Protein AF-S9S6P6-F1 (afdb_monomer_lite)

Secondary structure (DSSP, 8-state):
-HHHHHHHHHHHHHHHHHHHHHHH-HHHHHHHHHHHHHHHHHHHHHHHIIIIIT---EEEEEEEEEEETTEEEEEEEEE-HHHHHHHHHHHHHHHHHHHHHHHHT-

Radius of gyration: 16.38 Å; chains: 1; bounding box: 38×38×39 Å

Organism: NCBI:txid1316936

InterPro domains:
  IPR001516 NADH-Ubiquinone oxidoreductase (complex I), chain 5 N-terminal [PF00662] (65-106)
  IPR003945 NADH-quinone oxidoreductase, chain 5-like [PTHR42829] (4-105)

Sequence (106 aa):
MTVIATVFLPLLGAVAAGLFGRVIGARGSQIITTGLLVMAAVSAALVFDRVALGGQTETVILADWIKSGGLELSWALKIDTLTAVMLVVVTWVSAAVHLYSIGYMA

Foldseek 3Di:
DLVCLLPCLLVVLCCCCVVPVVVCDDLSSLCSNLVSLVSSLVSLVVLLCCAQVVVDWDKAFDAFPDDDDPDTDTDIDTDHNVNSVVSNVVSVVVSVVSVVCSVVVD

pLDDT: mean 95.33, std 3.9, range [69.38, 98.5]

Structure (mmCIF, N/CA/C/O backbone):
data_AF-S9S6P6-F1
#
_entry.id   AF-S9S6P6-F1
#
loop_
_atom_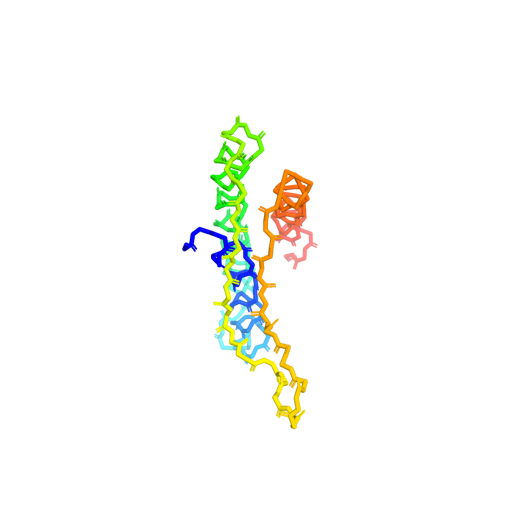site.group_PDB
_atom_site.id
_atom_site.type_symbol
_atom_site.label_atom_id
_atom_site.label_alt_id
_atom_site.label_comp_id
_atom_site.label_asym_id
_atom_site.label_entity_id
_atom_site.label_seq_id
_atom_site.pdbx_PDB_ins_code
_atom_site.Cartn_x
_atom_site.Cartn_y
_atom_site.Cartn_z
_atom_site.occupancy
_atom_site.B_iso_or_equiv
_atom_site.auth_seq_id
_atom_site.auth_comp_id
_atom_site.auth_asym_id
_atom_site.auth_atom_id
_atom_site.pdbx_PDB_model_num
ATOM 1 N N . MET A 1 1 ? -13.443 2.859 2.481 1.00 69.38 1 MET A N 1
ATOM 2 C CA . MET A 1 1 ? -12.946 2.701 1.082 1.00 69.38 1 MET A CA 1
ATOM 3 C C . MET A 1 1 ? -11.463 3.048 0.939 1.00 69.38 1 MET A C 1
ATOM 5 O O . MET A 1 1 ? -10.747 2.296 0.292 1.00 69.38 1 MET A O 1
ATOM 9 N N . THR A 1 2 ? -10.974 4.127 1.563 1.00 86.75 2 THR A N 1
ATOM 10 C CA . THR A 1 2 ? -9.546 4.512 1.555 1.00 86.75 2 THR A CA 1
ATOM 11 C C . THR A 1 2 ? -8.621 3.444 2.142 1.00 86.75 2 THR A C 1
ATOM 13 O O . THR A 1 2 ? -7.612 3.128 1.526 1.00 86.75 2 THR A O 1
ATOM 16 N N . VAL A 1 3 ? -9.002 2.816 3.262 1.00 92.56 3 VAL A N 1
ATOM 17 C CA . VAL A 1 3 ? -8.240 1.714 3.888 1.00 92.56 3 VAL A CA 1
ATOM 18 C C . VAL A 1 3 ? -8.025 0.542 2.924 1.00 92.56 3 VAL A C 1
ATOM 20 O O . VAL A 1 3 ? -6.917 0.032 2.790 1.00 92.56 3 VAL A O 1
ATOM 23 N N . ILE A 1 4 ? -9.083 0.139 2.214 1.00 94.94 4 ILE A N 1
ATOM 24 C CA . ILE A 1 4 ? -9.031 -0.948 1.228 1.00 94.94 4 ILE A CA 1
ATOM 25 C C . ILE A 1 4 ? -8.042 -0.578 0.116 1.00 94.94 4 ILE A C 1
ATOM 27 O O . ILE A 1 4 ? -7.176 -1.376 -0.226 1.00 94.94 4 ILE A O 1
ATOM 31 N N . ALA A 1 5 ? -8.104 0.650 -0.406 1.00 94.62 5 ALA A N 1
ATOM 32 C CA . ALA A 1 5 ? -7.169 1.101 -1.433 1.00 94.62 5 ALA A CA 1
ATOM 33 C C . ALA A 1 5 ? -5.705 1.022 -0.961 1.00 94.62 5 ALA A C 1
ATOM 35 O O . ALA A 1 5 ? -4.864 0.495 -1.688 1.00 94.62 5 ALA A O 1
ATOM 36 N N . THR A 1 6 ? -5.404 1.457 0.268 1.00 95.12 6 THR A N 1
ATOM 37 C CA . THR A 1 6 ? -4.047 1.389 0.835 1.00 95.12 6 THR A CA 1
ATOM 38 C C . THR A 1 6 ? -3.475 -0.032 0.833 1.00 95.12 6 THR A C 1
ATOM 40 O O . THR A 1 6 ? -2.298 -0.216 0.529 1.00 95.12 6 THR A O 1
ATOM 43 N N . VAL A 1 7 ? -4.297 -1.038 1.143 1.00 95.75 7 VAL A N 1
ATOM 44 C CA . VAL A 1 7 ? -3.859 -2.441 1.240 1.00 95.75 7 VAL A CA 1
ATOM 45 C C . VAL A 1 7 ? -3.836 -3.137 -0.1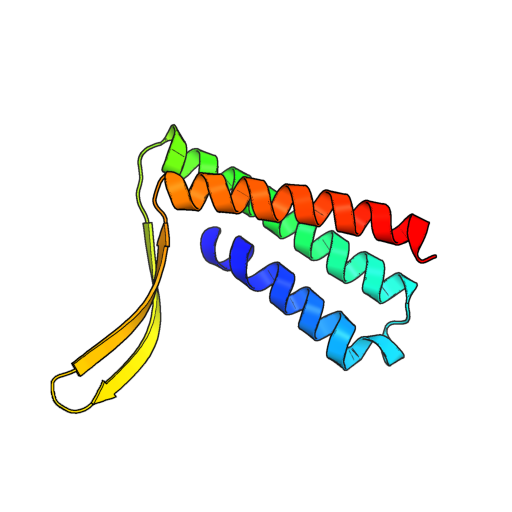25 1.00 95.75 7 VAL A C 1
ATOM 47 O O . VAL A 1 7 ? -2.904 -3.882 -0.421 1.00 95.75 7 VAL A O 1
ATOM 50 N N . PHE A 1 8 ? -4.842 -2.908 -0.972 1.00 97.25 8 PHE A N 1
ATOM 51 C CA . PHE A 1 8 ? -5.044 -3.701 -2.190 1.00 97.25 8 PHE A CA 1
ATOM 52 C C . PHE A 1 8 ? -4.419 -3.101 -3.458 1.00 97.25 8 PHE A C 1
ATOM 54 O O . PHE A 1 8 ? -4.171 -3.847 -4.405 1.00 97.25 8 PHE A O 1
ATOM 61 N N . LEU A 1 9 ? -4.110 -1.800 -3.506 1.00 97.62 9 LEU A N 1
ATOM 62 C CA . LEU A 1 9 ? -3.436 -1.205 -4.672 1.00 97.62 9 LEU A CA 1
ATOM 63 C C . LEU A 1 9 ? -2.045 -1.814 -4.947 1.00 97.62 9 LEU A C 1
ATOM 65 O O . LEU A 1 9 ? -1.779 -2.149 -6.105 1.00 97.62 9 LEU A O 1
ATOM 69 N N . PRO A 1 10 ? -1.170 -2.038 -3.942 1.00 97.50 10 PRO A N 1
ATOM 70 C CA . PRO A 1 10 ? 0.108 -2.716 -4.171 1.00 97.50 10 PRO A CA 1
ATOM 71 C C . PRO A 1 10 ? -0.075 -4.154 -4.668 1.00 97.50 10 PRO A C 1
ATOM 73 O O . PRO A 1 10 ? 0.658 -4.598 -5.551 1.00 97.50 10 PRO A O 1
ATOM 76 N N . LEU A 1 11 ? -1.088 -4.865 -4.156 1.00 97.31 11 LEU A N 1
ATOM 77 C CA . LEU A 1 11 ? -1.426 -6.214 -4.615 1.00 97.31 11 LEU A CA 1
ATOM 78 C C . LEU A 1 11 ? -1.841 -6.210 -6.090 1.00 97.31 11 LEU A C 1
ATOM 80 O O . LEU A 1 11 ? -1.381 -7.050 -6.859 1.00 97.31 11 LEU A O 1
ATOM 84 N N . LEU A 1 12 ? -2.657 -5.239 -6.507 1.00 97.62 12 LEU A N 1
ATOM 85 C CA . LEU A 1 12 ? -3.042 -5.080 -7.909 1.00 97.62 12 LEU A CA 1
ATOM 86 C C . LEU A 1 12 ? -1.820 -4.819 -8.801 1.00 97.62 12 LEU A C 1
ATOM 88 O O . LEU A 1 12 ? -1.728 -5.383 -9.889 1.00 97.62 12 LEU A O 1
ATOM 92 N N . GLY A 1 13 ? -0.850 -4.036 -8.321 1.00 96.81 13 GLY A N 1
ATOM 93 C CA . GLY A 1 13 ? 0.413 -3.809 -9.026 1.00 96.81 13 GLY A CA 1
ATOM 94 C C . GLY A 1 13 ? 1.241 -5.082 -9.167 1.00 96.81 13 GLY A C 1
ATOM 95 O O . GLY A 1 13 ? 1.737 -5.372 -10.255 1.00 96.81 13 GLY A O 1
ATOM 96 N N . ALA A 1 14 ? 1.331 -5.876 -8.099 1.00 97.19 14 ALA A N 1
ATOM 97 C CA . ALA A 1 14 ? 2.012 -7.166 -8.117 1.00 97.19 14 ALA A CA 1
ATOM 98 C C . ALA A 1 14 ? 1.345 -8.158 -9.082 1.00 97.19 14 ALA A C 1
ATOM 100 O O . ALA A 1 14 ? 2.040 -8.834 -9.835 1.00 97.19 14 ALA A O 1
ATOM 101 N N . VAL A 1 15 ? 0.010 -8.216 -9.120 1.00 97.88 15 VAL A N 1
ATOM 102 C CA . VAL A 1 15 ? -0.734 -9.054 -10.074 1.00 97.88 15 VAL A CA 1
ATOM 103 C C . VAL A 1 15 ? -0.499 -8.583 -11.512 1.00 97.88 15 VAL A C 1
ATOM 105 O O . VAL A 1 15 ? -0.204 -9.405 -12.380 1.00 97.88 15 VAL A O 1
ATOM 108 N N . ALA A 1 16 ? -0.567 -7.272 -11.765 1.00 96.81 16 ALA A N 1
ATOM 109 C CA . ALA A 1 16 ? -0.346 -6.700 -13.091 1.00 96.81 16 ALA A CA 1
ATOM 110 C C . ALA A 1 16 ? 1.072 -6.993 -13.613 1.00 96.81 16 ALA A C 1
ATOM 112 O O . ALA A 1 16 ? 1.228 -7.570 -14.688 1.00 96.81 16 ALA A O 1
ATOM 113 N N . ALA A 1 17 ? 2.108 -6.659 -12.842 1.00 96.06 17 ALA A N 1
ATOM 114 C CA . ALA A 1 17 ? 3.495 -6.881 -13.250 1.00 96.06 17 ALA A CA 1
ATOM 115 C C . ALA A 1 17 ? 3.907 -8.363 -13.204 1.00 96.06 17 ALA A C 1
ATOM 117 O O . ALA A 1 17 ? 4.651 -8.820 -14.067 1.00 96.06 17 ALA A O 1
ATOM 118 N N . GLY A 1 18 ? 3.416 -9.132 -12.230 1.00 95.25 18 GLY A N 1
ATOM 119 C CA . GLY A 1 18 ? 3.780 -10.538 -12.041 1.00 95.25 18 GLY A CA 1
ATOM 120 C C . GLY A 1 18 ? 3.171 -11.469 -13.088 1.00 95.25 18 GLY A C 1
ATOM 121 O O . GLY A 1 18 ? 3.882 -12.297 -13.653 1.00 95.25 18 GLY A O 1
ATOM 122 N N . LEU A 1 19 ? 1.873 -11.322 -13.386 1.00 96.69 19 LEU A N 1
ATOM 123 C CA . LEU A 1 19 ? 1.190 -12.183 -14.361 1.00 96.69 19 LEU A CA 1
ATOM 124 C C . LEU A 1 19 ? 1.328 -11.668 -15.797 1.00 96.69 19 LEU A C 1
ATOM 126 O O . LEU A 1 19 ? 1.486 -12.464 -16.722 1.00 96.69 19 LEU A O 1
ATOM 130 N N . PHE A 1 20 ? 1.297 -10.346 -15.997 1.00 96.00 20 PHE A N 1
ATOM 131 C CA . PHE A 1 20 ? 1.248 -9.736 -17.331 1.00 96.00 20 PHE A CA 1
ATOM 132 C C . PHE A 1 20 ? 2.522 -8.971 -17.712 1.00 96.00 20 PHE A C 1
ATOM 134 O O . PHE A 1 20 ? 2.586 -8.391 -18.797 1.00 96.00 20 PHE A O 1
ATOM 141 N N . GLY A 1 21 ? 3.576 -9.011 -16.889 1.00 93.75 21 GLY A N 1
ATOM 142 C CA . GLY A 1 21 ? 4.812 -8.253 -17.120 1.00 93.75 21 GLY A CA 1
ATOM 143 C C . GLY A 1 21 ? 5.503 -8.538 -18.456 1.00 93.75 21 GLY A C 1
ATOM 144 O O . GLY A 1 21 ? 6.112 -7.641 -19.032 1.00 93.75 21 GLY A O 1
ATOM 145 N N . ARG A 1 22 ? 5.353 -9.751 -19.015 1.00 92.62 22 ARG A N 1
ATOM 146 C CA . ARG A 1 22 ? 5.885 -10.095 -20.351 1.00 92.62 22 ARG A CA 1
ATOM 147 C C . ARG A 1 22 ? 5.190 -9.345 -21.490 1.00 92.62 22 ARG A C 1
ATOM 149 O O . ARG A 1 22 ? 5.836 -9.049 -22.486 1.00 92.62 22 ARG A O 1
ATOM 156 N N . VAL A 1 23 ? 3.897 -9.052 -21.344 1.00 95.94 23 VAL A N 1
ATOM 157 C CA . VAL A 1 23 ? 3.103 -8.319 -22.345 1.00 95.94 23 VAL A CA 1
ATOM 158 C C . VAL A 1 23 ? 3.269 -6.812 -22.158 1.00 95.94 23 VAL A C 1
ATOM 160 O O . VAL A 1 23 ? 3.400 -6.076 -23.129 1.00 95.94 23 VAL A O 1
ATOM 163 N N . ILE A 1 24 ? 3.299 -6.358 -20.904 1.00 94.94 24 ILE A N 1
ATOM 164 C CA . ILE A 1 24 ? 3.432 -4.942 -20.531 1.00 94.94 24 ILE A CA 1
ATOM 165 C C . ILE A 1 24 ? 4.858 -4.417 -20.792 1.00 94.94 24 ILE A C 1
ATOM 167 O O . ILE A 1 24 ? 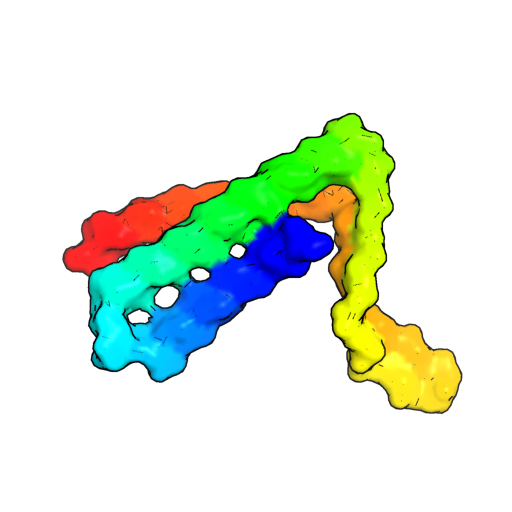5.053 -3.238 -21.093 1.00 94.94 24 ILE A O 1
ATOM 171 N N . GLY A 1 25 ? 5.865 -5.283 -20.661 1.00 95.06 25 GLY A N 1
ATOM 172 C CA . GLY A 1 25 ? 7.278 -4.926 -20.730 1.00 95.06 25 GLY A CA 1
ATOM 173 C C . GLY A 1 25 ? 7.822 -4.355 -19.414 1.00 95.06 25 GLY A C 1
ATOM 174 O O . GLY A 1 25 ? 7.074 -3.985 -18.502 1.00 95.06 25 GLY A O 1
ATOM 175 N N . ALA A 1 26 ? 9.153 -4.275 -19.314 1.00 93.75 26 ALA A N 1
ATOM 176 C CA . ALA A 1 26 ? 9.851 -3.865 -18.091 1.00 93.75 26 ALA A CA 1
ATOM 177 C C . ALA A 1 26 ? 9.463 -2.446 -17.642 1.00 93.75 26 ALA A C 1
ATOM 179 O O . ALA A 1 26 ? 9.003 -2.251 -16.517 1.00 93.75 26 ALA A O 1
ATOM 180 N N . ARG A 1 27 ? 9.552 -1.467 -18.552 1.00 94.12 27 ARG A N 1
ATOM 181 C CA . ARG A 1 27 ? 9.241 -0.060 -18.255 1.00 94.12 27 ARG A CA 1
ATOM 182 C C . ARG A 1 27 ? 7.772 0.157 -17.890 1.00 94.12 27 ARG A C 1
ATOM 184 O O . ARG A 1 27 ? 7.475 0.909 -16.968 1.00 94.12 27 ARG A O 1
ATOM 191 N N . GLY A 1 28 ? 6.850 -0.514 -18.584 1.00 95.50 28 GLY A N 1
ATOM 192 C CA . GLY A 1 28 ? 5.428 -0.444 -18.248 1.00 95.50 28 GLY A CA 1
ATOM 193 C C . GLY A 1 28 ? 5.148 -1.031 -16.862 1.00 95.50 28 GLY A C 1
ATOM 194 O O . GLY A 1 28 ? 4.447 -0.414 -16.065 1.00 95.50 28 GLY A O 1
ATOM 195 N N . SER A 1 29 ? 5.772 -2.167 -16.535 1.00 96.44 29 SER A N 1
ATOM 196 C CA . SER A 1 29 ? 5.622 -2.819 -15.228 1.00 96.44 29 SER A CA 1
ATOM 197 C C . SER A 1 29 ? 6.136 -1.935 -14.090 1.00 96.44 29 SER A C 1
ATOM 199 O O . SER A 1 29 ? 5.444 -1.783 -13.088 1.00 96.44 29 SER A O 1
ATOM 201 N N . GLN A 1 30 ? 7.295 -1.291 -14.272 1.00 96.12 30 GLN A N 1
ATOM 202 C CA . GLN A 1 30 ? 7.870 -0.331 -13.322 1.00 96.12 30 GLN A CA 1
ATOM 203 C C . GLN A 1 30 ? 6.946 0.866 -13.055 1.00 96.12 30 GLN A C 1
ATOM 205 O O . GLN A 1 30 ? 6.754 1.260 -11.903 1.00 96.12 30 GLN A O 1
ATOM 210 N N . ILE A 1 31 ? 6.360 1.444 -14.110 1.00 96.44 31 ILE A N 1
ATOM 211 C CA . ILE A 1 31 ? 5.451 2.593 -13.989 1.00 96.44 31 ILE A CA 1
ATOM 212 C C . ILE A 1 31 ? 4.167 2.182 -13.260 1.00 96.44 31 ILE A C 1
ATOM 214 O O . ILE A 1 31 ? 3.719 2.899 -12.366 1.00 96.44 31 ILE A O 1
ATOM 218 N N . ILE A 1 32 ? 3.593 1.025 -13.606 1.00 97.38 32 ILE A N 1
ATOM 219 C CA . ILE A 1 32 ? 2.346 0.536 -13.003 1.00 97.38 32 ILE A CA 1
ATOM 220 C C . ILE A 1 32 ? 2.535 0.253 -11.511 1.00 97.38 32 ILE A C 1
ATOM 222 O O . ILE A 1 32 ? 1.762 0.761 -10.698 1.00 97.38 32 ILE A O 1
ATOM 226 N N . THR A 1 33 ? 3.556 -0.523 -11.131 1.00 97.50 33 THR A N 1
ATOM 227 C CA . THR A 1 33 ? 3.784 -0.880 -9.720 1.00 97.50 33 THR A CA 1
ATOM 228 C C . THR A 1 33 ? 4.085 0.352 -8.877 1.00 97.50 33 THR A C 1
ATOM 230 O O . THR A 1 33 ? 3.478 0.533 -7.822 1.00 97.50 33 THR A O 1
ATOM 233 N N . THR A 1 34 ? 4.947 1.245 -9.368 1.00 97.94 34 THR A N 1
ATOM 234 C CA . THR A 1 34 ? 5.304 2.480 -8.658 1.00 97.94 34 THR A CA 1
ATOM 235 C C . THR A 1 34 ? 4.107 3.421 -8.542 1.00 97.94 34 THR A C 1
ATOM 237 O O . THR A 1 34 ? 3.832 3.929 -7.457 1.00 97.94 34 THR A O 1
ATOM 240 N N . GLY A 1 35 ? 3.344 3.618 -9.621 1.00 98.00 35 GLY A N 1
ATOM 241 C CA . GLY A 1 35 ? 2.160 4.481 -9.614 1.00 98.00 35 GLY A CA 1
ATOM 242 C C . GLY A 1 35 ? 1.082 3.995 -8.643 1.00 98.00 35 GLY A C 1
ATOM 243 O O . GLY A 1 35 ? 0.554 4.782 -7.857 1.00 98.00 35 GLY A O 1
ATOM 244 N N . LEU A 1 36 ? 0.796 2.689 -8.635 1.00 98.12 36 LEU A N 1
ATOM 245 C CA . LEU A 1 36 ? -0.160 2.087 -7.700 1.00 98.12 36 LEU A CA 1
ATOM 246 C C . LEU A 1 36 ? 0.298 2.217 -6.245 1.00 98.12 36 LEU A C 1
ATOM 248 O O . LEU A 1 36 ? -0.516 2.505 -5.367 1.00 98.12 36 LEU A O 1
ATOM 252 N N . LEU A 1 37 ? 1.597 2.065 -5.989 1.00 97.94 37 LEU A N 1
ATOM 253 C CA . LEU A 1 37 ? 2.159 2.201 -4.650 1.00 97.94 37 LEU A CA 1
ATOM 254 C C . LEU A 1 37 ? 2.146 3.653 -4.150 1.00 97.94 37 LEU A C 1
ATOM 256 O O . LEU A 1 37 ? 1.845 3.892 -2.983 1.00 97.94 37 LEU A O 1
ATOM 260 N N . VAL A 1 38 ? 2.381 4.632 -5.028 1.00 98.25 38 VAL A N 1
ATOM 261 C CA . VAL A 1 38 ? 2.220 6.060 -4.701 1.00 98.25 38 VAL A CA 1
ATOM 262 C C . VAL A 1 38 ? 0.759 6.381 -4.375 1.00 98.25 38 VAL A C 1
ATOM 264 O O . VAL A 1 38 ? 0.488 7.047 -3.377 1.00 98.25 38 VAL A O 1
ATOM 267 N N . MET A 1 39 ? -0.203 5.861 -5.145 1.00 98.12 39 MET A N 1
ATOM 268 C CA . MET A 1 39 ? -1.628 6.023 -4.820 1.00 98.12 39 MET A CA 1
ATOM 269 C C . MET A 1 39 ? -1.999 5.367 -3.478 1.00 98.12 39 MET A C 1
ATOM 271 O O . MET A 1 39 ? -2.804 5.921 -2.721 1.00 98.12 39 MET A O 1
ATOM 275 N N . ALA A 1 40 ? -1.381 4.231 -3.138 1.00 98.19 40 ALA A N 1
ATOM 276 C CA . ALA A 1 40 ? -1.527 3.606 -1.824 1.00 98.19 40 ALA A CA 1
ATOM 277 C C . ALA A 1 40 ? -0.955 4.490 -0.701 1.00 98.19 40 ALA A C 1
ATOM 279 O O . ALA A 1 40 ? -1.605 4.645 0.333 1.00 98.19 40 ALA A O 1
ATOM 280 N N . ALA A 1 41 ? 0.204 5.122 -0.917 1.00 98.25 41 ALA A N 1
ATOM 281 C CA . ALA A 1 41 ? 0.843 6.029 0.041 1.00 98.25 41 ALA A CA 1
ATOM 282 C C . ALA A 1 41 ? 0.025 7.306 0.295 1.00 98.25 41 ALA A C 1
ATOM 284 O O . ALA A 1 41 ? -0.154 7.718 1.445 1.00 98.25 41 ALA A O 1
ATOM 285 N N . VAL A 1 42 ? -0.559 7.889 -0.756 1.00 98.12 42 VAL A N 1
ATOM 286 C CA . VAL A 1 42 ? -1.509 9.007 -0.624 1.00 98.12 42 VAL A CA 1
ATOM 287 C C . VAL A 1 42 ? -2.755 8.565 0.149 1.00 98.12 42 VAL A C 1
ATOM 289 O O . VAL A 1 42 ? -3.198 9.258 1.063 1.00 98.12 42 VAL A O 1
ATOM 292 N N . SER A 1 43 ? -3.292 7.379 -0.152 1.00 97.50 43 SER A N 1
ATOM 293 C CA . SER A 1 43 ? -4.438 6.826 0.584 1.00 97.50 43 SER A CA 1
ATOM 294 C C . SER A 1 43 ? -4.108 6.589 2.065 1.00 97.50 43 SER A C 1
ATOM 296 O O . SER A 1 43 ? -4.934 6.891 2.925 1.00 97.50 43 SER A O 1
ATOM 298 N N . ALA A 1 44 ? -2.894 6.118 2.382 1.00 97.69 44 ALA A N 1
ATOM 299 C CA . ALA A 1 44 ? -2.419 5.945 3.756 1.00 97.69 44 ALA A CA 1
ATOM 300 C C . ALA A 1 44 ? -2.360 7.274 4.524 1.00 97.69 44 ALA A C 1
ATOM 302 O O . ALA A 1 44 ? -2.766 7.317 5.683 1.00 97.69 44 ALA A O 1
ATOM 303 N N . ALA A 1 45 ? -1.930 8.366 3.882 1.00 97.50 45 ALA A N 1
ATOM 304 C CA . ALA A 1 45 ? -1.932 9.693 4.501 1.00 97.50 45 ALA A CA 1
ATOM 305 C C . ALA A 1 45 ? -3.357 10.155 4.868 1.00 97.50 45 ALA A C 1
ATOM 307 O O . ALA A 1 45 ? -3.576 10.682 5.956 1.00 97.50 45 ALA A O 1
ATOM 308 N N . LEU A 1 46 ? -4.349 9.878 4.011 1.00 96.69 46 LEU A N 1
ATOM 309 C CA . LEU A 1 46 ? -5.760 10.173 4.302 1.00 96.69 46 LEU A CA 1
ATOM 310 C C . LEU A 1 46 ? -6.339 9.309 5.432 1.00 96.69 46 LEU A C 1
ATOM 312 O O . LEU A 1 46 ? -7.263 9.744 6.117 1.00 96.69 46 LEU A O 1
ATOM 316 N N . VAL A 1 47 ? -5.852 8.075 5.599 1.00 96.44 47 VAL A N 1
ATOM 317 C CA . VAL A 1 47 ? -6.223 7.207 6.731 1.00 96.44 47 VAL A CA 1
ATOM 318 C C . VAL A 1 47 ? -5.585 7.722 8.020 1.00 96.44 47 VAL A C 1
ATOM 320 O O . VAL A 1 47 ? -6.257 7.797 9.044 1.00 96.44 47 VAL A O 1
ATOM 323 N N . PHE A 1 48 ? -4.317 8.130 7.967 1.00 96.81 48 PHE A N 1
ATOM 324 C CA . PHE A 1 48 ? -3.608 8.703 9.106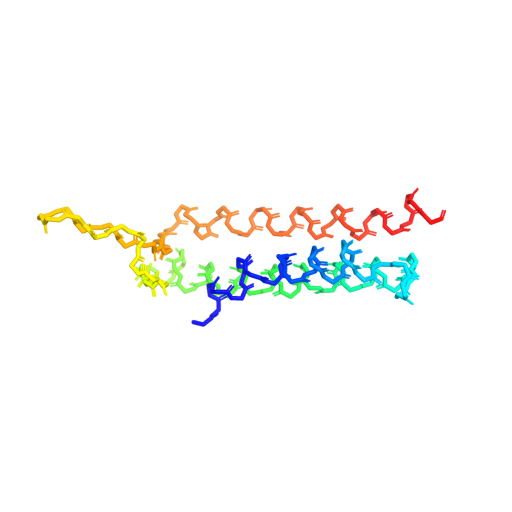 1.00 96.81 48 PHE A CA 1
ATOM 325 C C . PHE A 1 48 ? -4.294 9.954 9.650 1.00 96.81 48 PHE A C 1
ATOM 327 O O . PHE A 1 48 ? -4.533 10.035 10.853 1.00 96.81 48 PHE A O 1
ATOM 334 N N . ASP A 1 49 ? -4.682 10.881 8.776 1.00 96.31 49 ASP A N 1
ATOM 335 C CA . ASP A 1 49 ? -5.405 12.090 9.174 1.00 96.31 49 ASP A CA 1
ATOM 336 C C . ASP A 1 49 ? -6.695 11.760 9.951 1.00 96.31 49 ASP A C 1
ATOM 338 O O . ASP A 1 49 ? -6.908 12.224 11.070 1.00 96.31 49 ASP A O 1
ATOM 342 N N . ARG A 1 50 ? -7.518 10.843 9.432 1.00 94.44 50 ARG A N 1
ATOM 343 C CA . ARG A 1 50 ? -8.793 10.476 10.074 1.00 94.44 50 ARG A CA 1
ATOM 344 C C . ARG A 1 50 ? -8.624 9.701 11.379 1.00 94.44 50 ARG A C 1
ATOM 346 O O . ARG A 1 50 ? -9.343 9.960 12.343 1.00 94.44 50 ARG A O 1
ATOM 353 N N . VAL A 1 51 ? -7.713 8.728 11.402 1.00 95.12 51 VAL A N 1
ATOM 354 C CA . VAL A 1 51 ? -7.603 7.766 12.509 1.00 95.12 51 VAL A CA 1
ATOM 355 C C . VAL A 1 51 ? -6.625 8.254 13.571 1.00 95.12 51 VAL A C 1
ATOM 357 O O . VAL A 1 51 ? -6.954 8.263 14.755 1.00 95.12 51 VAL A O 1
ATOM 360 N N . ALA A 1 52 ? -5.418 8.657 13.169 1.00 93.12 52 ALA A N 1
ATOM 361 C CA . ALA A 1 52 ? -4.362 9.020 14.107 1.00 93.12 52 ALA A CA 1
ATOM 362 C C . ALA A 1 52 ? -4.529 10.442 14.655 1.00 93.12 52 ALA A C 1
ATOM 364 O O . ALA A 1 52 ? -4.296 10.647 15.843 1.00 93.12 52 ALA A O 1
ATOM 365 N N . LEU A 1 53 ? -4.957 11.399 13.821 1.00 93.75 53 LEU A N 1
ATOM 366 C CA . LEU A 1 53 ? -5.210 12.781 14.256 1.00 93.75 53 LEU A CA 1
ATOM 367 C C . LEU A 1 53 ? -6.672 12.992 14.669 1.00 93.75 53 LEU A C 1
ATOM 369 O O . LEU A 1 53 ? -6.940 13.647 15.673 1.00 93.75 53 LEU A O 1
ATOM 373 N N . GLY A 1 54 ? -7.617 12.411 13.925 1.00 92.94 54 GLY A N 1
ATOM 374 C CA . GLY A 1 54 ? -9.052 12.522 14.207 1.00 92.94 54 GLY A CA 1
ATOM 375 C C . GLY A 1 54 ? -9.590 11.562 15.275 1.00 92.94 54 GLY A C 1
ATOM 376 O O . GLY A 1 54 ? -10.738 11.713 15.692 1.00 92.94 54 GLY A O 1
ATOM 377 N N . GLY A 1 55 ? -8.804 10.571 15.716 1.00 91.06 55 GLY A N 1
ATOM 378 C CA . GLY A 1 55 ? -9.183 9.610 16.762 1.00 91.06 55 GLY A CA 1
ATOM 379 C C . GLY A 1 55 ? -10.272 8.603 16.363 1.00 91.06 55 GLY A C 1
ATOM 380 O O . GLY A 1 55 ? -10.776 7.870 17.215 1.00 91.06 55 GLY A O 1
ATOM 381 N N . GLN A 1 56 ? -10.659 8.554 15.087 1.00 87.81 56 GLN A N 1
ATOM 382 C CA . GLN A 1 56 ? -11.731 7.688 14.598 1.00 87.81 56 GLN A CA 1
ATOM 383 C C . GLN A 1 56 ? -11.167 6.309 14.254 1.00 87.81 56 GLN A C 1
ATOM 385 O O . GLN A 1 56 ? -10.592 6.129 13.186 1.00 87.81 56 GLN A O 1
ATOM 390 N N . THR A 1 57 ? -11.315 5.326 15.145 1.00 92.12 57 THR A N 1
ATOM 391 C CA . THR A 1 57 ? -10.949 3.939 14.811 1.00 92.12 57 THR A CA 1
ATOM 392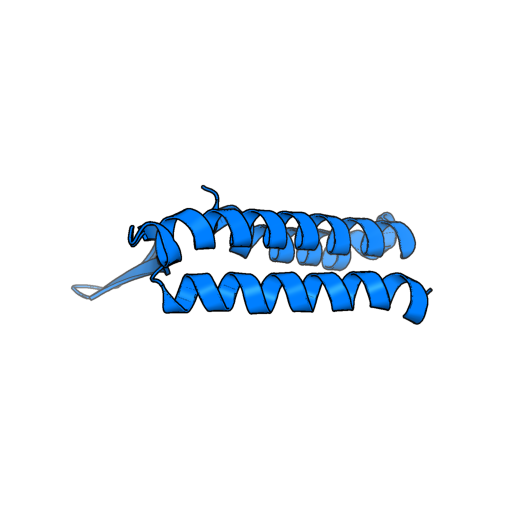 C C . THR A 1 57 ? -11.950 3.345 13.820 1.00 92.12 57 THR A C 1
ATOM 394 O O . THR A 1 57 ? -13.153 3.590 13.907 1.00 92.12 57 THR A O 1
ATOM 397 N N . GLU A 1 58 ? -11.457 2.563 12.861 1.00 92.06 58 GLU A N 1
ATOM 398 C CA . GLU A 1 58 ? -12.276 1.945 11.811 1.00 92.06 58 GLU A CA 1
ATOM 399 C C . GLU A 1 58 ? -12.029 0.433 11.808 1.00 92.06 58 GLU A C 1
ATOM 401 O O . GLU A 1 58 ? -10.899 -0.026 11.952 1.00 92.06 58 GLU A O 1
ATOM 406 N N . THR A 1 59 ? -13.080 -0.371 11.649 1.00 94.94 59 THR A N 1
ATOM 407 C CA . THR A 1 59 ? -12.946 -1.812 11.391 1.00 94.94 59 THR A CA 1
ATOM 408 C C . THR A 1 59 ? -13.715 -2.158 10.130 1.00 94.94 59 THR A C 1
ATOM 410 O O . THR A 1 59 ? -14.923 -1.951 10.058 1.00 94.94 59 THR A O 1
ATOM 413 N N . VAL A 1 60 ? -13.008 -2.691 9.138 1.00 94.94 60 VAL A N 1
ATOM 414 C CA . VAL A 1 60 ? -13.572 -3.070 7.841 1.00 94.94 60 VAL A CA 1
ATOM 415 C C . VAL A 1 60 ? -13.601 -4.588 7.747 1.00 94.94 60 VAL A C 1
ATOM 417 O O . VAL A 1 60 ? -12.551 -5.217 7.654 1.00 94.94 60 VAL A O 1
ATOM 420 N N . ILE A 1 61 ? -14.792 -5.183 7.757 1.00 95.00 61 ILE A N 1
ATOM 421 C CA . ILE A 1 61 ? -14.967 -6.621 7.519 1.00 95.00 61 ILE A CA 1
ATOM 422 C C . ILE A 1 61 ? -14.936 -6.862 6.007 1.00 95.00 61 ILE A C 1
ATOM 424 O O . ILE A 1 61 ? -15.703 -6.248 5.268 1.00 95.00 61 ILE A O 1
ATOM 428 N N . LEU A 1 62 ? -14.034 -7.731 5.551 1.00 94.44 62 LEU A N 1
ATOM 429 C CA . LEU A 1 62 ? -13.846 -8.044 4.133 1.00 94.44 62 LEU A CA 1
ATOM 430 C C . LEU A 1 62 ? -14.634 -9.287 3.717 1.00 94.44 62 LEU A C 1
ATOM 432 O O . LEU A 1 62 ? -15.303 -9.271 2.689 1.00 94.44 62 LEU A O 1
ATOM 436 N N . ALA A 1 63 ? -14.540 -10.360 4.503 1.00 94.38 63 ALA A N 1
ATOM 437 C CA . ALA A 1 63 ? -15.247 -11.617 4.267 1.00 94.38 63 ALA A CA 1
ATOM 438 C C . ALA A 1 63 ? -15.267 -12.479 5.536 1.00 94.38 63 ALA A C 1
ATOM 440 O O . ALA A 1 63 ? -14.455 -12.286 6.443 1.00 94.38 63 ALA A O 1
ATOM 441 N N . ASP A 1 64 ? -16.145 -13.478 5.575 1.00 93.50 64 ASP A N 1
ATOM 442 C CA . ASP A 1 64 ? -16.034 -14.570 6.539 1.00 93.50 64 ASP A CA 1
ATOM 443 C C . ASP A 1 64 ? -14.879 -15.483 6.123 1.00 93.50 64 ASP A C 1
ATOM 445 O O . ASP A 1 64 ? -14.880 -16.028 5.020 1.00 93.50 64 ASP A O 1
ATOM 449 N N . TRP A 1 65 ? -13.877 -15.632 6.987 1.00 94.50 65 TRP A N 1
ATOM 450 C CA . TRP A 1 65 ? -12.720 -16.470 6.686 1.00 94.50 65 TRP A CA 1
ATOM 451 C C . TRP A 1 65 ? -12.994 -17.932 7.017 1.00 94.50 65 TRP A C 1
ATOM 453 O O . TRP A 1 65 ? -12.772 -18.812 6.188 1.00 94.50 65 TRP A O 1
ATOM 463 N N . ILE A 1 66 ? -13.481 -18.192 8.232 1.00 94.62 66 ILE A N 1
ATOM 464 C CA . ILE A 1 66 ? -13.786 -19.540 8.711 1.00 94.62 66 ILE A CA 1
ATOM 465 C C . ILE A 1 66 ? -15.105 -19.493 9.472 1.00 94.62 66 ILE A C 1
ATOM 467 O O . ILE A 1 66 ? -15.256 -18.732 10.426 1.00 94.62 66 ILE A O 1
ATOM 471 N N . LYS A 1 67 ? -16.035 -20.356 9.065 1.00 93.12 67 LYS A N 1
ATOM 472 C CA . LYS A 1 67 ? -1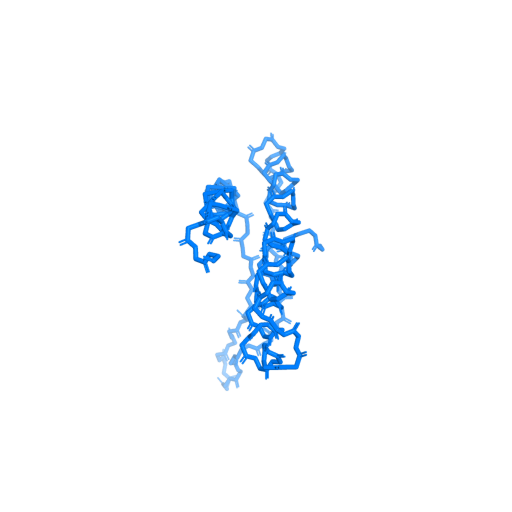7.255 -20.674 9.807 1.00 93.12 67 LYS A CA 1
ATOM 473 C C . LYS A 1 67 ? -17.326 -22.182 9.978 1.00 93.12 67 LYS A C 1
ATOM 475 O O . LYS A 1 67 ? -17.433 -22.909 8.993 1.00 93.12 67 LYS A O 1
ATOM 480 N N . SER A 1 68 ? -17.204 -22.657 11.212 1.00 94.38 68 SER A N 1
ATOM 481 C CA . SER A 1 68 ? -17.254 -24.087 11.525 1.00 94.38 68 SER A CA 1
ATOM 482 C C . SER A 1 68 ? -17.904 -24.315 12.883 1.00 94.38 68 SER A C 1
ATOM 484 O O . SER A 1 68 ? -17.353 -23.941 13.919 1.00 94.38 68 SER A O 1
ATOM 486 N N . GLY A 1 69 ? -19.091 -24.928 12.884 1.00 91.38 69 GLY A N 1
ATOM 487 C CA . GLY A 1 69 ? -19.885 -25.116 14.098 1.00 91.38 69 GLY A CA 1
ATOM 488 C C . GLY A 1 69 ? -20.195 -23.774 14.767 1.00 91.38 69 GLY A C 1
ATOM 489 O O . GLY A 1 69 ? -20.883 -22.948 14.181 1.00 91.38 69 GLY A O 1
ATOM 490 N N . GLY A 1 70 ? -19.674 -23.565 15.981 1.00 92.56 70 GLY A N 1
ATOM 491 C CA . GLY A 1 70 ? -19.778 -22.296 16.717 1.00 92.56 70 GLY A CA 1
ATOM 492 C C . GLY A 1 70 ? -18.578 -21.350 16.563 1.00 92.56 70 GLY A C 1
ATOM 493 O O . GLY A 1 70 ? -18.560 -20.301 17.200 1.00 92.56 70 GLY A O 1
ATOM 494 N N . LEU A 1 71 ? -17.558 -21.714 15.777 1.00 93.12 71 LEU A N 1
ATOM 495 C CA . LEU A 1 71 ? -16.406 -20.853 15.507 1.00 93.12 71 LEU A CA 1
ATOM 496 C C . LEU A 1 71 ? -16.690 -19.974 14.285 1.00 93.12 71 LEU A C 1
ATOM 498 O O . LEU A 1 71 ? -16.817 -20.489 13.172 1.00 93.12 71 LEU A O 1
ATOM 502 N N . GLU A 1 72 ? -16.707 -18.659 14.493 1.00 93.19 72 GLU A N 1
ATOM 503 C CA . GLU A 1 72 ? -16.810 -17.656 13.433 1.00 93.19 72 GLU A CA 1
ATOM 504 C C . GLU A 1 72 ? -15.592 -16.725 13.464 1.00 93.19 72 GLU A C 1
ATOM 506 O O . GLU A 1 72 ? -15.332 -16.040 14.453 1.00 93.19 72 GLU A O 1
ATOM 511 N N . LEU A 1 73 ? -14.825 -16.715 12.373 1.00 94.25 73 LEU A N 1
ATOM 512 C CA . LEU A 1 73 ? -13.663 -15.853 12.183 1.00 94.25 73 LEU A CA 1
ATOM 513 C C . LEU A 1 73 ? -13.870 -15.002 10.936 1.00 94.25 73 LEU A C 1
ATOM 515 O O . LEU A 1 73 ? -13.917 -15.516 9.816 1.00 94.25 73 LEU A O 1
ATOM 519 N N . SER A 1 74 ? -13.947 -13.690 11.129 1.00 95.62 74 SER A N 1
ATOM 520 C CA . SER A 1 74 ? -14.022 -12.724 10.037 1.00 95.62 74 SER A CA 1
ATOM 521 C C . SER A 1 74 ? -12.626 -12.272 9.620 1.00 95.62 74 SER A C 1
ATOM 523 O O . SER A 1 74 ? -11.789 -11.921 10.454 1.00 95.62 74 SER A O 1
ATOM 525 N N . TRP A 1 75 ? -12.387 -12.216 8.315 1.00 96.00 75 TRP A N 1
ATOM 526 C CA . TRP A 1 75 ? -11.254 -11.491 7.765 1.00 96.00 75 TRP A CA 1
ATOM 527 C C . TRP A 1 75 ? -11.575 -9.998 7.796 1.00 96.00 75 TRP A C 1
ATOM 529 O O . TRP A 1 75 ? -12.438 -9.522 7.056 1.00 96.00 75 TRP A O 1
ATOM 539 N N . ALA A 1 76 ? -10.912 -9.261 8.684 1.00 95.81 76 ALA A N 1
ATOM 540 C CA . ALA A 1 76 ? -11.178 -7.847 8.902 1.00 95.81 76 ALA A CA 1
ATOM 541 C C . ALA A 1 76 ? -9.887 -7.030 9.003 1.00 95.81 76 ALA A C 1
ATOM 543 O O . ALA A 1 76 ? -8.865 -7.500 9.503 1.00 95.81 76 ALA A O 1
ATOM 544 N N . LEU A 1 77 ? -9.960 -5.779 8.554 1.00 95.94 77 LEU A N 1
ATOM 545 C CA . LEU A 1 77 ? -8.926 -4.767 8.720 1.00 95.94 77 LEU A CA 1
ATOM 546 C C . LEU A 1 77 ? -9.322 -3.873 9.888 1.00 95.94 77 LEU A C 1
ATOM 548 O O . LEU A 1 77 ? -10.238 -3.059 9.771 1.00 95.94 77 LEU A O 1
ATOM 552 N N . LYS A 1 78 ? -8.641 -4.037 11.018 1.00 95.50 78 LYS A N 1
ATOM 553 C CA . LYS A 1 78 ? -8.810 -3.172 12.184 1.00 95.50 78 LYS A CA 1
ATOM 554 C C . LYS A 1 78 ? -7.774 -2.058 12.120 1.00 95.50 78 LYS A C 1
ATOM 556 O O . LYS A 1 78 ? -6.580 -2.336 12.142 1.00 95.50 78 LYS A O 1
ATOM 561 N N . ILE A 1 79 ? -8.236 -0.819 12.017 1.00 96.69 79 ILE A N 1
ATOM 562 C CA . ILE A 1 79 ? -7.395 0.360 11.859 1.00 96.69 79 ILE A CA 1
ATOM 563 C C . ILE A 1 79 ? -7.520 1.220 13.110 1.00 96.69 79 ILE A C 1
ATOM 565 O O . ILE A 1 79 ? -8.520 1.899 13.346 1.00 96.69 79 ILE A O 1
ATOM 569 N N . ASP A 1 80 ? -6.471 1.166 13.914 1.00 96.38 80 ASP A N 1
ATOM 570 C CA . ASP A 1 80 ? -6.236 2.054 15.041 1.00 96.38 80 ASP A CA 1
ATOM 571 C C . ASP A 1 80 ? -5.073 3.009 14.740 1.00 96.38 80 ASP A C 1
ATOM 573 O O . ASP A 1 80 ? -4.471 2.977 13.663 1.00 96.38 80 ASP A O 1
ATOM 577 N N . THR A 1 81 ? -4.760 3.884 15.695 1.00 96.00 81 THR A N 1
ATOM 578 C CA . THR A 1 81 ? -3.677 4.866 15.575 1.00 96.00 81 THR A CA 1
ATOM 579 C C . THR A 1 81 ? -2.343 4.212 15.213 1.00 96.00 81 THR A C 1
ATOM 581 O O . THR A 1 81 ? -1.638 4.711 14.338 1.00 96.00 81 THR A O 1
ATOM 584 N N . LEU A 1 82 ? -2.007 3.078 15.839 1.00 97.00 82 LEU A N 1
ATOM 585 C CA . LEU A 1 82 ? -0.761 2.362 15.563 1.00 97.00 82 LEU A CA 1
ATOM 586 C C . LEU A 1 82 ? -0.742 1.829 14.126 1.00 97.00 82 LEU A C 1
ATOM 588 O O . LEU A 1 82 ? 0.230 2.028 13.398 1.00 97.00 82 LEU A O 1
ATOM 592 N N . THR A 1 83 ? -1.834 1.203 13.693 1.00 96.88 83 THR A N 1
ATOM 593 C CA . THR A 1 83 ? -1.974 0.676 12.333 1.00 96.88 83 THR A CA 1
ATOM 594 C C . THR A 1 83 ? -1.896 1.799 11.301 1.00 96.88 83 THR A C 1
ATOM 596 O O . THR A 1 83 ? -1.201 1.662 10.298 1.00 96.88 83 THR A O 1
ATOM 599 N N . ALA A 1 84 ? -2.537 2.941 11.558 1.00 96.81 84 ALA A N 1
ATOM 600 C CA . ALA A 1 84 ? -2.504 4.099 10.671 1.00 96.81 84 ALA A CA 1
ATOM 601 C C . ALA A 1 84 ? -1.084 4.676 10.506 1.00 96.81 84 ALA A C 1
ATOM 603 O O . ALA A 1 84 ? -0.671 4.964 9.382 1.00 96.81 84 ALA A O 1
ATOM 604 N N . VAL A 1 85 ? -0.308 4.775 11.595 1.00 97.75 85 VAL A N 1
ATOM 605 C CA . VAL A 1 85 ? 1.120 5.150 11.543 1.00 97.75 85 VAL A CA 1
ATOM 606 C C . VAL A 1 85 ? 1.900 4.157 10.677 1.00 97.75 85 VAL A C 1
ATOM 608 O O . VAL A 1 85 ? 2.637 4.559 9.775 1.00 97.75 85 VAL A O 1
ATOM 611 N N . MET A 1 86 ? 1.711 2.856 10.908 1.00 98.00 86 MET A N 1
ATOM 612 C CA . MET A 1 86 ? 2.430 1.815 10.171 1.00 98.00 86 MET A CA 1
ATOM 613 C C . MET A 1 86 ? 2.083 1.795 8.681 1.00 98.00 86 MET A C 1
ATOM 615 O O . MET A 1 86 ? 2.978 1.606 7.857 1.00 98.00 86 MET A O 1
ATOM 619 N N . LEU A 1 87 ? 0.823 2.044 8.314 1.00 97.75 87 LEU A N 1
ATOM 620 C CA . LEU A 1 87 ? 0.413 2.155 6.914 1.00 97.75 87 LEU A CA 1
ATOM 621 C C . LEU A 1 87 ? 1.167 3.280 6.200 1.00 97.75 87 LEU A C 1
ATOM 623 O O . LEU A 1 87 ? 1.641 3.067 5.084 1.00 97.75 87 LEU A O 1
ATOM 627 N N . VAL A 1 88 ? 1.330 4.445 6.836 1.00 97.88 88 VAL A N 1
ATOM 628 C CA . VAL A 1 88 ? 2.118 5.555 6.272 1.00 97.88 88 VAL A CA 1
ATOM 629 C C . VAL A 1 88 ? 3.576 5.144 6.107 1.00 97.88 88 VAL A C 1
ATOM 631 O O . VAL A 1 88 ? 4.104 5.239 5.002 1.00 97.88 88 VAL A O 1
ATOM 634 N N . VAL A 1 89 ? 4.215 4.632 7.163 1.00 98.31 89 VAL A N 1
ATOM 635 C CA . VAL A 1 89 ? 5.637 4.251 7.121 1.00 98.31 89 VAL A CA 1
ATOM 636 C C . VAL A 1 89 ? 5.902 3.232 6.013 1.00 98.31 89 VAL A C 1
ATOM 638 O O . VAL A 1 89 ? 6.776 3.446 5.175 1.00 98.31 89 VAL A O 1
ATOM 641 N N . VAL A 1 90 ? 5.122 2.150 5.961 1.00 98.25 90 VAL A N 1
ATOM 642 C CA . VAL A 1 90 ? 5.324 1.072 4.984 1.00 98.25 90 VAL A CA 1
ATOM 643 C C . VAL A 1 90 ? 5.095 1.570 3.562 1.00 98.25 90 VAL A C 1
ATOM 645 O O . VAL A 1 90 ? 5.936 1.333 2.696 1.00 98.25 90 VAL A O 1
ATOM 648 N N . THR A 1 91 ? 3.985 2.261 3.298 1.00 98.06 91 THR A N 1
ATOM 649 C CA . THR A 1 91 ? 3.644 2.666 1.925 1.00 98.06 91 THR A CA 1
ATOM 650 C C . THR A 1 91 ? 4.567 3.754 1.386 1.00 98.06 91 THR A C 1
ATOM 652 O O . THR A 1 91 ? 4.991 3.650 0.237 1.00 98.06 91 THR A O 1
ATOM 655 N N . TRP A 1 92 ? 4.955 4.744 2.196 1.00 98.38 92 TRP A N 1
ATOM 656 C CA . TRP A 1 92 ? 5.854 5.817 1.758 1.00 98.38 92 TRP A CA 1
ATOM 657 C C . TRP A 1 92 ? 7.290 5.340 1.557 1.00 98.38 92 TRP A C 1
ATOM 659 O O . TRP A 1 92 ? 7.889 5.648 0.525 1.00 98.38 92 TRP A O 1
ATOM 669 N N . VAL A 1 93 ? 7.833 4.541 2.484 1.00 98.50 93 VAL A N 1
ATOM 670 C CA . VAL A 1 93 ? 9.171 3.951 2.307 1.00 98.50 93 VAL A CA 1
ATOM 671 C C . VAL A 1 93 ? 9.178 3.034 1.084 1.00 98.50 93 VAL A C 1
ATOM 673 O O . VAL A 1 93 ? 10.077 3.127 0.250 1.00 98.50 93 VAL A O 1
ATOM 676 N N . SER A 1 94 ? 8.142 2.208 0.914 1.00 98.06 94 SER A N 1
ATOM 677 C CA . SER A 1 94 ? 8.046 1.322 -0.249 1.00 98.06 94 SER A CA 1
ATOM 678 C C . SER A 1 94 ? 7.924 2.109 -1.558 1.00 98.06 94 SER A C 1
ATOM 680 O O . SER A 1 94 ? 8.561 1.725 -2.539 1.00 98.06 94 SER A O 1
ATOM 682 N N . ALA A 1 95 ? 7.162 3.210 -1.588 1.00 98.12 95 ALA A N 1
ATOM 683 C CA . ALA A 1 95 ? 7.039 4.085 -2.757 1.00 98.12 95 ALA A CA 1
ATOM 684 C C . ALA A 1 95 ? 8.381 4.726 -3.136 1.00 98.12 95 ALA A C 1
ATOM 686 O O . ALA A 1 95 ? 8.747 4.720 -4.312 1.00 98.12 95 ALA A O 1
ATOM 687 N N . ALA A 1 96 ? 9.148 5.207 -2.152 1.00 98.12 96 ALA A N 1
ATOM 688 C CA . ALA A 1 96 ? 10.482 5.757 -2.380 1.00 98.12 96 ALA A CA 1
ATOM 689 C C . ALA A 1 96 ? 11.451 4.701 -2.939 1.00 98.12 96 ALA A C 1
ATOM 691 O O . ALA A 1 96 ? 12.155 4.963 -3.915 1.00 98.12 96 ALA A O 1
ATOM 692 N N . VAL A 1 97 ? 11.441 3.488 -2.375 1.00 98.19 97 VAL A N 1
ATOM 693 C CA . VAL A 1 97 ? 12.269 2.371 -2.858 1.00 98.19 97 VAL A CA 1
ATOM 694 C C . VAL A 1 97 ? 11.871 1.954 -4.276 1.00 98.19 97 VAL A C 1
ATOM 696 O O . VAL A 1 97 ? 12.749 1.728 -5.105 1.00 98.19 97 VAL A O 1
ATOM 699 N N . HIS A 1 98 ? 10.574 1.902 -4.598 1.00 97.12 98 HIS A N 1
ATOM 700 C CA . HIS A 1 98 ? 10.117 1.581 -5.954 1.00 97.12 98 HIS A CA 1
ATOM 701 C C . HIS A 1 98 ? 10.532 2.651 -6.959 1.00 97.12 98 HIS A C 1
ATOM 703 O O . HIS A 1 98 ? 11.078 2.310 -8.005 1.00 97.12 98 HIS A O 1
ATOM 709 N N . LEU A 1 99 ? 10.364 3.932 -6.621 1.00 97.44 99 LEU A N 1
ATOM 710 C CA . LEU A 1 99 ? 10.802 5.033 -7.477 1.00 97.44 99 LEU A CA 1
ATOM 711 C C . LEU A 1 99 ? 12.313 4.973 -7.739 1.00 97.44 99 LEU A C 1
ATOM 713 O O . LEU A 1 99 ? 12.744 5.096 -8.884 1.00 97.44 99 LEU A O 1
ATOM 717 N N . TYR A 1 100 ? 13.109 4.720 -6.698 1.00 97.69 100 TYR A N 1
ATOM 718 C CA . TYR A 1 100 ? 14.552 4.515 -6.830 1.00 97.69 100 TYR A CA 1
ATOM 719 C C . TYR A 1 100 ? 14.883 3.308 -7.721 1.00 97.69 100 TYR A C 1
ATOM 721 O O . TYR A 1 100 ? 15.762 3.386 -8.582 1.00 97.69 100 TYR A O 1
ATOM 729 N N . SER A 1 101 ? 14.144 2.206 -7.564 1.00 96.12 101 SER A N 1
ATOM 730 C CA . SER A 1 101 ? 14.369 0.976 -8.327 1.00 96.12 101 SER A CA 1
ATOM 731 C C . SER A 1 101 ? 14.173 1.148 -9.832 1.00 96.12 101 SER A C 1
ATOM 733 O O . SER A 1 101 ? 14.807 0.424 -10.593 1.00 96.12 101 SER A O 1
ATOM 735 N N . ILE A 1 102 ? 13.366 2.126 -10.274 1.00 95.38 102 ILE A N 1
ATOM 736 C CA . ILE A 1 102 ? 13.220 2.436 -11.702 1.00 95.38 102 ILE A CA 1
ATOM 737 C C . ILE A 1 102 ? 14.574 2.817 -12.298 1.00 95.38 102 ILE A C 1
ATOM 739 O O . ILE A 1 102 ? 14.919 2.311 -13.353 1.00 95.38 102 ILE A O 1
ATOM 743 N N . GLY A 1 103 ? 15.346 3.681 -11.634 1.00 93.12 103 GLY A N 1
ATOM 744 C CA . GLY A 1 103 ? 16.668 4.087 -12.121 1.00 93.12 103 GLY A CA 1
ATOM 745 C C . GLY A 1 103 ? 17.754 3.042 -11.870 1.00 93.12 103 GLY A C 1
ATOM 746 O O . GLY A 1 103 ? 18.668 2.906 -12.673 1.00 93.12 103 GLY A O 1
ATOM 747 N N . TYR A 1 104 ? 17.654 2.299 -10.765 1.00 96.12 104 TYR A N 1
ATOM 748 C CA . TYR A 1 104 ? 18.645 1.286 -10.395 1.00 96.12 104 TYR A CA 1
ATOM 749 C C . TYR A 1 104 ? 18.554 0.003 -11.243 1.00 96.12 104 TYR A C 1
ATOM 751 O O . TYR A 1 104 ? 19.575 -0.625 -11.501 1.00 96.12 104 TYR A O 1
ATOM 759 N N . MET A 1 105 ? 17.348 -0.382 -11.676 1.00 91.62 105 MET A N 1
ATOM 760 C CA . MET A 1 105 ? 17.082 -1.596 -12.464 1.00 91.62 105 MET A CA 1
ATOM 761 C C . MET A 1 105 ? 16.772 -1.304 -13.948 1.00 91.62 105 MET A C 1
ATOM 763 O O . MET A 1 105 ? 16.208 -2.171 -14.620 1.00 91.62 105 MET A O 1
ATOM 767 N N . ALA A 1 106 ? 17.032 -0.080 -14.428 1.00 75.44 106 ALA A N 1
ATOM 768 C CA . ALA A 1 106 ? 16.807 0.326 -15.822 1.00 75.44 106 ALA A CA 1
ATOM 769 C C . ALA A 1 106 ? 17.893 -0.177 -16.779 1.00 75.44 106 ALA A C 1
ATOM 771 O O . ALA A 1 106 ? 19.071 -0.253 -16.366 1.00 75.44 106 ALA A O 1
#